Protein AF-A0A8I6YHT0-F1 (afdb_monomer_lite)

Radius of gyration: 19.45 Å; chains: 1; bounding box: 55×30×48 Å

Foldseek 3Di:
DVVLLQAQDDPVVLVVVLVVVQCVVQPDPPPDGDDDPDDSVQQCDCVVSVHVVNPRSNVVSLVSLLVVVVCLVPPDDDPVSVVCCVVFVNPHDPVPTDDDPPDDNRVVRSRVSVVVSVVVDDDDQDPCPPDDD

Organism: Hordeum vulgare subsp. vulgare (NCBI:txid112509)

pLDDT: mean 84.92, std 8.48, range [58.19, 93.25]

Secondary structure (DSSP, 8-state):
-HHHHHSPPPHHHHHHHHHHHHHHHHB-TT--B----S-HHHHTS-GGGTS--PPPHHHHHHHHHHHHHHHHHH--S-HHHHHHIIIIITTS-GGG----TTS-HHHHHHHHHHHHHHHH------SSTT---

Structure (mmCIF, N/CA/C/O backbone):
data_AF-A0A8I6YHT0-F1
#
_entry.id   AF-A0A8I6YHT0-F1
#
loop_
_atom_site.group_PDB
_atom_site.id
_atom_site.type_symbol
_atom_site.label_atom_id
_atom_site.label_alt_id
_atom_site.label_comp_id
_atom_site.label_asym_id
_atom_site.label_entity_id
_atom_site.label_seq_id
_atom_site.pdbx_PDB_ins_code
_atom_site.Cartn_x
_atom_site.Cartn_y
_atom_site.Cartn_z
_atom_site.occupancy
_atom_site.B_iso_or_equiv
_atom_site.auth_seq_id
_atom_site.auth_comp_id
_atom_site.auth_asym_id
_atom_site.auth_atom_id
_atom_site.pdbx_PDB_model_num
ATOM 1 N N . MET A 1 1 ? 13.541 -5.223 -0.005 1.00 60.06 1 MET A N 1
ATOM 2 C CA . MET A 1 1 ? 12.068 -5.358 -0.137 1.00 60.06 1 MET A CA 1
ATOM 3 C C . MET A 1 1 ? 11.294 -4.874 1.087 1.00 60.06 1 MET A C 1
ATOM 5 O O . MET A 1 1 ? 10.211 -4.348 0.895 1.00 60.06 1 MET A O 1
ATOM 9 N N . PHE A 1 2 ? 11.822 -4.983 2.311 1.00 72.38 2 PHE A N 1
ATOM 10 C CA . PHE A 1 2 ? 11.104 -4.621 3.545 1.00 72.38 2 PHE A CA 1
ATOM 11 C C . PHE A 1 2 ? 10.526 -3.195 3.587 1.00 72.38 2 PHE A C 1
ATOM 13 O O . PHE A 1 2 ? 9.380 -3.008 3.974 1.00 72.38 2 PHE A O 1
ATOM 20 N N . LEU A 1 3 ? 11.258 -2.179 3.121 1.00 83.19 3 LEU A N 1
ATOM 21 C CA . LEU A 1 3 ? 10.744 -0.799 3.124 1.00 83.19 3 LEU A CA 1
ATOM 22 C C . LEU A 1 3 ? 9.508 -0.620 2.227 1.00 83.19 3 LEU A C 1
ATOM 24 O O . LEU A 1 3 ? 8.604 0.138 2.566 1.00 83.19 3 LEU A O 1
ATOM 28 N N . LEU A 1 4 ? 9.435 -1.377 1.128 1.00 84.50 4 LEU A N 1
ATOM 29 C CA . LEU A 1 4 ? 8.313 -1.362 0.189 1.00 84.50 4 LEU A CA 1
ATOM 30 C C . LEU A 1 4 ? 7.020 -1.896 0.809 1.00 84.50 4 LEU A C 1
ATOM 32 O O . LEU A 1 4 ? 5.939 -1.565 0.340 1.00 84.50 4 LEU A O 1
ATOM 36 N N . SER A 1 5 ? 7.112 -2.759 1.822 1.00 84.44 5 SER A N 1
ATOM 37 C CA . SER A 1 5 ? 5.920 -3.295 2.479 1.00 84.44 5 SER A CA 1
ATOM 38 C C . SER A 1 5 ? 5.388 -2.405 3.592 1.00 84.44 5 SER A C 1
ATOM 40 O O . SER A 1 5 ? 4.245 -2.588 3.986 1.00 84.44 5 SER A O 1
ATOM 42 N N . PHE A 1 6 ? 6.194 -1.479 4.116 1.00 86.06 6 PHE A N 1
ATOM 43 C CA . PHE A 1 6 ? 5.796 -0.602 5.221 1.00 86.06 6 PHE A CA 1
ATOM 44 C C . PHE A 1 6 ? 5.465 0.819 4.763 1.00 86.06 6 PHE A C 1
ATOM 46 O O . PHE A 1 6 ? 4.586 1.460 5.329 1.00 86.06 6 PHE A O 1
ATOM 53 N N . PHE A 1 7 ? 6.139 1.330 3.738 1.00 88.44 7 PHE A N 1
ATOM 54 C CA . PHE A 1 7 ? 5.950 2.709 3.310 1.00 88.44 7 PHE A CA 1
ATOM 55 C C . PHE A 1 7 ? 5.386 2.774 1.900 1.00 88.44 7 PHE A C 1
ATOM 57 O O . PHE A 1 7 ? 5.807 2.043 1.003 1.00 88.44 7 PHE A O 1
ATOM 64 N N . GLU A 1 8 ? 4.442 3.687 1.701 1.00 88.94 8 GLU A N 1
ATOM 65 C CA . GLU A 1 8 ? 4.041 4.104 0.364 1.00 88.94 8 GLU A CA 1
ATOM 66 C C . GLU A 1 8 ? 5.221 4.830 -0.292 1.00 88.94 8 GLU A C 1
ATOM 68 O O . GLU A 1 8 ? 5.774 5.771 0.285 1.00 88.94 8 GLU A O 1
ATOM 73 N N . ILE A 1 9 ? 5.637 4.390 -1.483 1.00 89.69 9 ILE A N 1
ATOM 74 C CA . ILE A 1 9 ? 6.776 5.026 -2.151 1.00 89.69 9 ILE A CA 1
ATOM 75 C C . ILE A 1 9 ? 6.337 6.366 -2.755 1.00 89.69 9 ILE A C 1
ATOM 77 O O . ILE A 1 9 ? 5.439 6.384 -3.601 1.00 89.69 9 ILE A O 1
ATOM 81 N N . PRO A 1 10 ? 7.035 7.478 -2.461 1.00 89.94 10 PRO A N 1
ATOM 82 C CA . PRO A 1 10 ? 6.820 8.727 -3.176 1.00 89.94 10 PRO A CA 1
ATOM 83 C 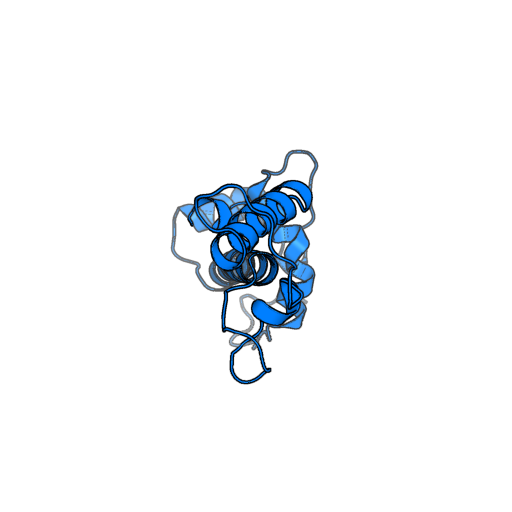C . PRO A 1 10 ? 7.079 8.562 -4.678 1.00 89.94 10 PRO A C 1
ATOM 85 O O . PRO A 1 10 ? 8.079 7.970 -5.092 1.00 89.94 10 PRO A O 1
ATOM 88 N N . VAL A 1 11 ? 6.231 9.161 -5.515 1.00 89.12 11 VAL A N 1
ATOM 89 C CA . VAL A 1 11 ? 6.308 9.030 -6.983 1.00 89.12 11 VAL A CA 1
ATOM 90 C C . VAL A 1 11 ? 7.702 9.371 -7.530 1.00 89.12 11 VAL A C 1
ATOM 92 O O . VAL A 1 11 ? 8.186 8.697 -8.438 1.00 89.12 11 VAL A O 1
ATOM 95 N N . GLY A 1 12 ? 8.382 10.372 -6.961 1.00 91.94 12 GLY A N 1
ATOM 96 C CA . GLY A 1 12 ? 9.746 10.742 -7.357 1.00 91.94 12 GLY A CA 1
ATOM 97 C C . GLY A 1 12 ? 10.775 9.634 -7.106 1.00 91.94 12 GLY A C 1
ATOM 98 O O . GLY A 1 12 ? 11.566 9.312 -7.993 1.00 91.94 12 GLY A O 1
ATOM 99 N N . VAL A 1 13 ? 10.725 8.993 -5.935 1.00 91.44 13 VAL A N 1
ATOM 100 C CA . VAL A 1 13 ? 11.613 7.871 -5.584 1.00 91.44 13 VAL A CA 1
ATOM 101 C C . VAL A 1 13 ? 11.327 6.674 -6.484 1.00 91.44 13 VAL A C 1
ATOM 103 O O . VAL A 1 13 ? 12.257 6.072 -7.018 1.00 91.44 13 VAL A O 1
ATOM 106 N N . ARG A 1 14 ? 10.045 6.376 -6.730 1.00 90.81 14 ARG A N 1
ATOM 107 C CA . ARG A 1 14 ? 9.639 5.314 -7.654 1.00 90.81 14 ARG A CA 1
ATOM 108 C C . ARG A 1 14 ? 10.186 5.551 -9.061 1.00 90.81 14 ARG A C 1
ATOM 110 O O . ARG A 1 14 ? 10.832 4.667 -9.610 1.00 90.81 14 ARG A O 1
ATOM 117 N N . LYS A 1 15 ? 10.000 6.754 -9.618 1.00 91.19 15 LYS A N 1
ATOM 118 C CA . LYS A 1 15 ? 10.530 7.120 -10.944 1.00 91.19 15 LYS A CA 1
ATOM 119 C C . LYS A 1 15 ? 12.052 6.991 -11.008 1.00 91.19 15 LYS A C 1
ATOM 121 O O . LYS A 1 15 ? 12.581 6.540 -12.019 1.00 91.19 15 LYS A O 1
ATOM 126 N N . ARG A 1 16 ? 12.760 7.349 -9.933 1.00 91.81 16 ARG A N 1
ATOM 127 C CA . ARG A 1 16 ? 14.218 7.208 -9.846 1.00 91.81 16 ARG A CA 1
ATOM 128 C C . ARG A 1 16 ? 14.656 5.739 -9.785 1.00 91.81 16 ARG A C 1
ATOM 130 O O . ARG A 1 16 ? 15.623 5.372 -10.441 1.00 91.81 16 ARG A O 1
ATOM 137 N N . LEU A 1 17 ? 13.928 4.886 -9.067 1.00 90.31 17 LEU A N 1
ATOM 138 C CA . LEU A 1 17 ? 14.167 3.439 -9.070 1.00 90.31 17 LEU A CA 1
ATOM 139 C C . LEU A 1 17 ? 13.908 2.831 -10.451 1.00 90.31 17 LEU A C 1
ATOM 141 O O . LEU A 1 17 ? 14.762 2.120 -10.972 1.00 90.31 17 LEU A O 1
ATOM 145 N N . ASP A 1 18 ? 12.774 3.155 -11.072 1.00 90.25 18 ASP A N 1
ATOM 146 C CA . ASP A 1 18 ? 12.444 2.703 -12.426 1.00 90.25 18 ASP A CA 1
ATOM 147 C C . ASP A 1 18 ? 13.463 3.201 -13.457 1.00 90.25 18 ASP A C 1
ATOM 149 O O . ASP A 1 18 ? 13.805 2.481 -14.391 1.00 90.25 18 ASP A O 1
ATOM 153 N N . TYR A 1 19 ? 14.033 4.390 -13.259 1.00 88.06 19 TYR A N 1
ATOM 154 C CA . TYR A 1 19 ? 15.127 4.891 -14.081 1.00 88.06 19 TYR A CA 1
ATOM 155 C C . TYR A 1 19 ? 16.358 3.979 -14.029 1.00 88.06 19 TYR A C 1
ATOM 157 O O . TYR A 1 19 ? 16.820 3.542 -15.084 1.00 88.06 19 TYR A O 1
ATOM 165 N N . TYR A 1 20 ? 16.859 3.643 -12.835 1.00 88.25 20 TYR A N 1
ATOM 166 C CA . TYR A 1 20 ? 18.008 2.741 -12.699 1.00 88.25 20 TYR A CA 1
ATOM 167 C C . TYR A 1 20 ? 17.692 1.325 -13.196 1.00 88.25 20 TYR A C 1
ATOM 169 O O . TYR A 1 20 ? 18.497 0.741 -13.917 1.00 88.25 20 TYR A O 1
ATOM 177 N N . ARG A 1 21 ? 16.493 0.805 -12.905 1.00 88.44 21 ARG A N 1
ATOM 178 C CA . ARG A 1 21 ? 16.047 -0.506 -13.401 1.00 88.44 21 ARG A CA 1
ATOM 179 C C . ARG A 1 21 ? 15.969 -0.537 -14.923 1.00 88.44 21 ARG A C 1
ATOM 181 O O . ARG A 1 21 ? 16.450 -1.479 -15.529 1.00 88.44 21 ARG A O 1
ATOM 188 N N . SER A 1 22 ? 15.432 0.508 -15.553 1.00 87.12 22 SER A N 1
ATOM 189 C CA . SER A 1 22 ? 15.356 0.591 -17.016 1.00 87.12 22 SER A CA 1
ATOM 190 C C . SER A 1 22 ? 16.727 0.697 -17.677 1.00 87.12 22 SER A C 1
ATOM 192 O O . SER A 1 22 ? 16.906 0.206 -18.786 1.00 87.12 22 SER A O 1
ATOM 194 N N . ARG A 1 23 ? 17.707 1.318 -17.011 1.00 85.38 23 ARG A N 1
ATOM 195 C CA . ARG A 1 23 ? 19.080 1.398 -17.518 1.00 85.38 23 ARG A CA 1
ATOM 196 C C . ARG A 1 23 ? 19.744 0.036 -17.581 1.00 85.38 23 ARG A C 1
ATOM 198 O O . ARG A 1 23 ? 20.394 -0.227 -18.575 1.00 85.38 23 ARG A O 1
ATOM 205 N N . PHE A 1 24 ? 19.508 -0.834 -16.605 1.00 83.44 24 PHE A N 1
ATOM 206 C CA . PHE A 1 24 ? 20.025 -2.202 -16.646 1.00 83.44 24 PHE A CA 1
ATOM 207 C C . PHE A 1 24 ? 19.658 -2.944 -17.948 1.00 83.44 24 PHE A C 1
ATOM 209 O O . PHE A 1 24 ? 20.468 -3.692 -18.472 1.00 83.44 24 PHE A O 1
ATOM 216 N N . PHE A 1 25 ? 18.469 -2.698 -18.512 1.00 80.00 25 PHE A N 1
ATOM 217 C CA . PHE A 1 25 ? 18.037 -3.345 -19.760 1.00 80.00 25 PHE A CA 1
ATOM 218 C C . PHE A 1 25 ? 18.563 -2.674 -21.032 1.00 80.00 25 PHE A C 1
ATOM 220 O O . PHE A 1 25 ? 18.654 -3.319 -22.072 1.00 80.00 25 PHE A O 1
ATOM 227 N N . TRP A 1 26 ? 18.855 -1.374 -20.980 1.00 79.06 26 TRP A N 1
ATOM 228 C CA . TRP A 1 26 ? 19.107 -0.565 -22.178 1.00 79.06 26 TRP A CA 1
ATOM 229 C C . TRP A 1 26 ? 20.500 0.070 -22.239 1.00 79.06 26 TRP A C 1
ATOM 231 O O . TRP A 1 26 ? 20.834 0.704 -23.240 1.00 79.06 26 TRP A O 1
ATOM 241 N N . GLN A 1 27 ? 21.303 -0.050 -21.186 1.00 74.06 27 GLN A N 1
ATOM 242 C CA . GLN A 1 27 ? 22.632 0.541 -21.077 1.00 74.06 27 GLN A CA 1
ATOM 243 C C . GLN A 1 27 ? 23.682 -0.572 -20.963 1.00 74.06 27 GLN A C 1
ATOM 245 O O . GLN A 1 27 ? 23.578 -1.417 -20.082 1.00 74.06 27 GLN A O 1
ATOM 250 N N . ASN A 1 28 ? 24.690 -0.540 -21.839 1.00 66.31 28 ASN A N 1
ATOM 251 C CA . ASN A 1 28 ? 25.906 -1.358 -21.726 1.00 66.31 28 ASN A CA 1
ATOM 252 C C . ASN A 1 28 ? 27.028 -0.556 -21.034 1.00 66.31 28 ASN A C 1
ATOM 254 O O . ASN A 1 28 ? 26.936 0.672 -20.938 1.00 66.31 28 ASN A O 1
ATOM 258 N N . ASP A 1 29 ? 28.091 -1.252 -20.613 1.00 66.62 29 ASP A N 1
ATOM 259 C CA . ASP A 1 29 ? 29.245 -0.721 -19.860 1.00 66.62 29 ASP A CA 1
ATOM 260 C C . ASP A 1 29 ? 29.918 0.522 -20.475 1.00 66.62 29 ASP A C 1
ATOM 262 O O . ASP A 1 29 ? 30.432 1.374 -19.758 1.00 66.62 29 ASP A O 1
ATOM 266 N N . GLU A 1 30 ? 29.868 0.709 -21.795 1.00 64.81 30 GLU A N 1
ATOM 267 C CA . GLU A 1 30 ? 30.633 1.763 -22.484 1.00 64.81 30 GLU A CA 1
ATOM 268 C C . GLU A 1 30 ? 30.011 3.177 -22.448 1.00 64.81 30 GLU A C 1
ATOM 270 O O . GLU A 1 30 ? 30.282 3.993 -23.328 1.00 64.81 30 GLU A O 1
ATOM 275 N N . ASN A 1 31 ? 29.131 3.502 -21.494 1.00 62.84 31 ASN A N 1
ATOM 276 C CA . ASN A 1 31 ? 28.447 4.811 -21.403 1.00 62.84 31 ASN A CA 1
ATOM 277 C C . ASN A 1 31 ? 27.637 5.245 -22.652 1.00 62.84 31 ASN A C 1
ATOM 279 O O . ASN A 1 31 ? 27.064 6.339 -22.679 1.00 62.84 31 ASN A O 1
ATOM 283 N N . LYS A 1 32 ? 27.512 4.390 -23.673 1.00 66.44 32 LYS A N 1
ATOM 284 C CA . LYS A 1 32 ? 26.727 4.656 -24.883 1.00 66.44 32 LYS A CA 1
ATOM 285 C C . LYS A 1 32 ? 25.238 4.495 -24.573 1.00 66.44 32 LYS A C 1
ATOM 287 O O . LYS A 1 32 ? 24.751 3.399 -24.297 1.00 66.44 32 LYS A O 1
ATOM 292 N N . LYS A 1 33 ? 24.491 5.602 -24.626 1.00 62.03 33 LYS A N 1
ATOM 293 C CA . LYS A 1 33 ? 23.025 5.589 -24.518 1.00 62.03 33 LYS A CA 1
ATOM 294 C C . LYS A 1 33 ? 22.439 4.962 -25.787 1.00 62.03 33 LYS A C 1
ATOM 296 O O . LYS A 1 33 ? 22.509 5.574 -26.847 1.00 62.03 33 LYS A O 1
ATOM 301 N N . LYS A 1 34 ? 21.834 3.775 -25.686 1.00 67.25 34 LYS A N 1
ATOM 302 C CA . LYS A 1 34 ? 20.992 3.228 -26.761 1.00 67.25 34 LYS A CA 1
ATOM 303 C C . LYS A 1 34 ? 19.575 3.798 -26.690 1.00 67.25 34 LYS A C 1
ATOM 305 O O . LYS A 1 34 ? 19.094 4.194 -25.624 1.00 67.25 34 LYS A O 1
ATOM 310 N N . TYR A 1 35 ? 18.906 3.821 -27.842 1.00 72.69 35 TYR A N 1
ATOM 311 C CA . TYR A 1 35 ? 17.489 4.155 -27.932 1.00 72.69 35 TYR A CA 1
ATOM 312 C C . TYR A 1 35 ? 16.657 3.159 -27.121 1.00 72.69 35 TYR A C 1
ATOM 314 O O . TYR A 1 35 ? 16.861 1.947 -27.191 1.00 72.69 35 TYR A O 1
ATOM 322 N N . ARG A 1 36 ? 15.698 3.675 -26.348 1.00 75.88 36 ARG A N 1
ATOM 323 C CA . ARG A 1 36 ? 14.714 2.843 -25.650 1.00 75.88 36 ARG A CA 1
ATOM 324 C C . ARG A 1 36 ? 13.684 2.372 -26.669 1.00 75.88 36 ARG A C 1
ATOM 326 O O . ARG A 1 36 ? 12.827 3.153 -27.066 1.00 75.88 36 ARG A O 1
ATOM 333 N N . LEU A 1 37 ? 13.776 1.108 -27.070 1.00 80.38 37 LEU A N 1
ATOM 334 C CA . LEU A 1 37 ? 12.892 0.519 -28.081 1.00 80.38 37 LEU A CA 1
ATOM 335 C C . LEU A 1 37 ? 11.474 0.247 -27.557 1.00 80.38 37 LEU A C 1
ATOM 337 O O . LEU A 1 37 ? 10.541 0.124 -28.340 1.00 80.38 37 LEU A O 1
ATOM 341 N N . ALA A 1 38 ? 11.294 0.188 -26.235 1.00 83.69 38 ALA A N 1
ATOM 342 C CA . ALA A 1 38 ? 9.988 0.008 -25.612 1.00 83.69 38 ALA A CA 1
ATOM 343 C C . ALA A 1 38 ? 9.836 0.864 -24.350 1.00 83.69 38 ALA A C 1
ATOM 345 O O . ALA A 1 38 ? 10.797 1.148 -23.623 1.00 83.69 38 ALA A O 1
ATOM 346 N N . ARG A 1 39 ? 8.591 1.267 -24.068 1.00 87.00 39 ARG A N 1
ATOM 347 C CA . ARG A 1 39 ? 8.244 1.980 -22.833 1.00 87.00 39 ARG A CA 1
ATOM 348 C C . ARG A 1 39 ? 8.414 1.051 -21.633 1.00 87.00 39 ARG A C 1
ATOM 350 O O . ARG A 1 39 ? 7.963 -0.090 -21.657 1.00 87.00 39 ARG A O 1
ATOM 357 N N . TRP A 1 40 ? 8.997 1.574 -20.554 1.00 87.94 40 TRP A N 1
ATOM 358 C CA . TRP A 1 40 ? 9.220 0.809 -19.321 1.00 87.94 40 TRP A CA 1
ATOM 359 C C . TRP A 1 40 ? 7.925 0.225 -18.737 1.00 87.94 40 TRP A C 1
ATOM 361 O O . TRP A 1 40 ? 7.914 -0.920 -18.298 1.00 87.94 40 TRP A O 1
ATOM 371 N N . ASP A 1 41 ? 6.819 0.971 -18.807 1.00 86.44 41 ASP A N 1
ATOM 372 C CA . ASP A 1 41 ? 5.502 0.505 -18.351 1.00 86.44 41 ASP A CA 1
ATOM 373 C C . ASP A 1 41 ? 5.013 -0.734 -19.118 1.00 86.44 41 ASP A C 1
ATOM 375 O O . ASP A 1 41 ? 4.483 -1.662 -18.519 1.00 86.44 41 ASP A O 1
ATOM 379 N N . MET A 1 42 ? 5.260 -0.784 -20.431 1.00 87.75 42 MET A N 1
ATOM 380 C CA . MET A 1 42 ? 4.872 -1.913 -21.283 1.00 87.75 42 MET A CA 1
ATOM 381 C C . MET A 1 42 ? 5.682 -3.166 -20.942 1.00 87.75 42 MET A C 1
ATOM 383 O O . MET A 1 42 ? 5.139 -4.259 -20.846 1.00 87.75 42 MET A O 1
ATOM 387 N N . ILE A 1 43 ? 6.975 -2.987 -20.676 1.00 88.44 43 ILE A N 1
ATOM 388 C CA . ILE A 1 43 ? 7.877 -4.055 -20.239 1.00 88.44 43 ILE A CA 1
ATOM 389 C C . ILE A 1 43 ? 7.461 -4.644 -18.887 1.00 88.44 43 ILE A C 1
ATOM 391 O O . ILE A 1 43 ? 7.581 -5.852 -18.682 1.00 88.44 43 ILE A O 1
ATOM 395 N N . CYS A 1 44 ? 6.960 -3.806 -17.975 1.00 89.94 44 CYS A N 1
ATOM 396 C CA . CYS A 1 44 ? 6.519 -4.234 -16.647 1.00 89.94 44 CYS A CA 1
ATOM 397 C C . CYS A 1 44 ? 5.177 -4.990 -16.637 1.00 89.94 44 CYS A C 1
ATOM 399 O O . CYS A 1 44 ? 4.662 -5.320 -15.568 1.00 89.94 44 CYS A O 1
ATOM 401 N N . ARG A 1 45 ? 4.568 -5.240 -17.799 1.00 90.06 45 ARG A N 1
ATOM 402 C CA . ARG A 1 45 ? 3.342 -6.038 -17.888 1.00 90.06 45 ARG A CA 1
ATOM 403 C C . ARG A 1 45 ? 3.652 -7.536 -17.793 1.00 90.06 45 ARG A C 1
ATOM 405 O O . ARG A 1 45 ? 4.776 -7.948 -18.099 1.00 90.06 45 ARG A O 1
ATOM 412 N N . PRO A 1 46 ? 2.672 -8.365 -17.391 1.00 90.06 46 PRO A N 1
ATOM 413 C CA . PRO A 1 46 ? 2.780 -9.818 -17.484 1.00 90.06 46 PRO A CA 1
ATOM 414 C C . PRO A 1 46 ? 3.138 -10.270 -18.905 1.00 90.06 46 PRO A C 1
ATOM 416 O O . PRO A 1 46 ? 2.783 -9.601 -19.879 1.00 90.06 46 PRO A O 1
ATOM 419 N N . LYS A 1 47 ? 3.806 -11.423 -19.024 1.00 90.56 47 LYS A N 1
ATOM 420 C CA . LYS A 1 47 ? 4.172 -12.002 -20.329 1.00 90.56 47 LYS A CA 1
ATOM 421 C C . LYS A 1 47 ? 2.945 -12.262 -21.202 1.00 90.56 47 LYS A C 1
ATOM 423 O O . LYS A 1 47 ? 2.951 -11.919 -22.378 1.00 90.56 47 LYS A O 1
ATOM 428 N N . ASP A 1 48 ? 1.860 -12.716 -20.582 1.00 91.44 48 ASP A N 1
ATOM 429 C CA . ASP A 1 48 ? 0.576 -12.978 -21.244 1.00 91.44 48 ASP A CA 1
ATOM 430 C C . ASP A 1 48 ? -0.087 -11.704 -21.799 1.00 91.44 48 ASP A C 1
ATOM 432 O O . ASP A 1 48 ? -0.971 -11.770 -22.645 1.00 91.44 48 ASP A O 1
ATOM 436 N N . GLN A 1 49 ? 0.351 -10.526 -21.343 1.00 89.50 49 GLN A N 1
ATOM 437 C CA . GLN A 1 49 ? -0.114 -9.216 -21.811 1.00 89.50 49 GLN A CA 1
ATOM 438 C C . GLN A 1 49 ? 0.924 -8.509 -22.703 1.00 89.50 49 GLN A C 1
ATOM 440 O O . GLN A 1 49 ? 0.873 -7.286 -22.866 1.00 89.50 49 GLN A O 1
ATOM 445 N N . GLY A 1 50 ? 1.895 -9.252 -23.249 1.00 86.69 50 GLY A N 1
ATOM 446 C CA . GLY A 1 50 ? 2.926 -8.728 -24.151 1.00 86.69 50 GLY A CA 1
ATOM 447 C C . GLY A 1 50 ? 4.058 -7.958 -23.461 1.00 86.69 50 GLY A C 1
ATOM 448 O O . GLY A 1 50 ? 4.802 -7.238 -24.127 1.00 86.69 50 GLY A O 1
ATOM 449 N N . GLY A 1 51 ? 4.185 -8.070 -22.134 1.00 89.69 51 GLY A N 1
ATOM 450 C CA . GLY A 1 51 ? 5.328 -7.546 -21.385 1.00 89.69 51 GLY A CA 1
ATOM 451 C C . GLY A 1 51 ? 6.435 -8.583 -21.180 1.00 89.69 51 GLY A C 1
ATOM 452 O O . GLY A 1 51 ? 6.365 -9.712 -21.658 1.00 89.69 51 GLY A O 1
ATOM 453 N N . LEU A 1 52 ? 7.470 -8.215 -20.423 1.00 87.50 52 LEU A N 1
ATOM 454 C CA . LEU A 1 52 ? 8.564 -9.127 -20.053 1.00 87.50 52 LEU A CA 1
ATOM 455 C C . LEU A 1 52 ? 8.327 -9.817 -18.698 1.00 87.50 52 LEU A C 1
ATOM 457 O O . LEU A 1 52 ? 9.135 -10.647 -18.280 1.00 87.50 52 LEU A O 1
ATOM 461 N N . GLY A 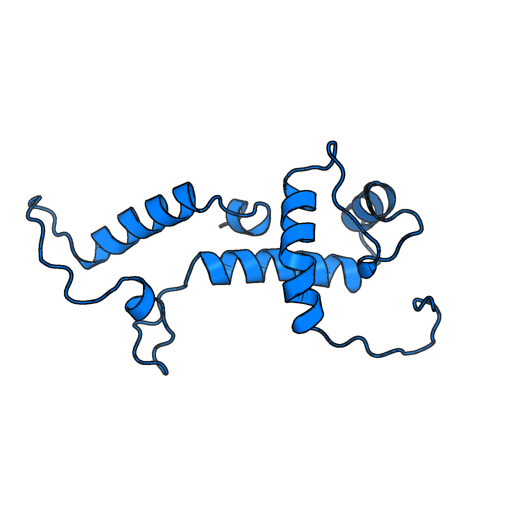1 53 ? 7.234 -9.490 -18.001 1.00 86.31 53 GLY A N 1
ATOM 462 C CA . GLY A 1 53 ? 6.951 -9.982 -16.651 1.00 86.31 53 GLY A CA 1
ATOM 463 C C . GLY A 1 53 ? 7.774 -9.291 -15.562 1.00 86.31 53 GLY A C 1
ATOM 464 O O . GLY A 1 53 ? 7.904 -9.823 -14.462 1.00 86.31 53 GLY A O 1
ATOM 465 N N . ILE A 1 54 ? 8.349 -8.116 -15.844 1.00 89.00 54 ILE A N 1
ATOM 466 C CA . ILE A 1 54 ? 9.061 -7.336 -14.827 1.00 89.00 54 ILE A CA 1
ATOM 467 C C . ILE A 1 54 ? 8.050 -6.756 -13.846 1.00 89.00 54 ILE A C 1
ATOM 469 O O . ILE A 1 54 ? 7.089 -6.107 -14.233 1.00 89.00 54 ILE A O 1
ATOM 473 N N . GLU A 1 55 ? 8.288 -6.925 -12.553 1.00 88.44 55 GLU A N 1
ATOM 474 C CA . GLU A 1 55 ? 7.326 -6.483 -11.552 1.00 88.44 55 GLU A CA 1
ATOM 475 C C . GLU A 1 55 ? 7.206 -4.949 -11.495 1.00 88.44 55 GLU A C 1
ATOM 477 O O . GLU A 1 55 ? 8.194 -4.224 -11.297 1.00 88.44 55 GLU A O 1
ATOM 482 N N . ASN A 1 56 ? 5.981 -4.446 -11.644 1.00 90.31 56 ASN A N 1
ATOM 483 C CA . ASN A 1 56 ? 5.677 -3.029 -11.493 1.00 90.31 56 ASN A CA 1
ATOM 484 C C . ASN A 1 56 ? 5.731 -2.640 -10.004 1.00 90.31 56 ASN A C 1
ATOM 486 O O . ASN A 1 56 ? 4.951 -3.141 -9.192 1.00 90.31 56 ASN A O 1
ATOM 490 N N . LEU A 1 57 ? 6.639 -1.727 -9.637 1.00 90.75 57 LEU A N 1
ATOM 491 C CA . LEU A 1 57 ? 6.851 -1.328 -8.238 1.00 90.75 57 LEU A CA 1
ATOM 492 C C . LEU A 1 57 ? 5.634 -0.653 -7.615 1.00 90.75 57 LEU A C 1
ATOM 494 O O . LEU A 1 57 ? 5.425 -0.790 -6.413 1.00 90.75 57 LEU A O 1
ATOM 498 N N . GLU A 1 58 ? 4.842 0.069 -8.407 1.00 90.62 58 GLU A N 1
ATOM 499 C CA . GLU A 1 58 ? 3.623 0.702 -7.910 1.00 90.62 58 GLU A CA 1
ATOM 500 C C . GLU A 1 58 ? 2.594 -0.354 -7.511 1.00 90.62 58 GLU A C 1
ATOM 502 O O . GLU A 1 58 ? 2.067 -0.326 -6.399 1.00 90.62 58 GLU A O 1
ATOM 507 N N . VAL A 1 59 ? 2.362 -1.323 -8.398 1.00 90.69 59 VAL A N 1
ATOM 508 C CA . VAL A 1 59 ? 1.439 -2.437 -8.152 1.00 90.69 59 VAL A CA 1
ATOM 509 C C . VAL A 1 59 ? 1.931 -3.276 -6.974 1.00 90.69 59 VAL A C 1
ATOM 511 O O . VAL A 1 59 ? 1.159 -3.573 -6.064 1.00 90.69 59 VAL A O 1
ATOM 514 N N . LYS A 1 60 ? 3.234 -3.578 -6.926 1.00 91.19 60 LYS A N 1
ATOM 515 C CA . LYS A 1 60 ? 3.854 -4.317 -5.821 1.00 91.19 60 LYS A CA 1
ATOM 516 C C . LYS A 1 60 ? 3.680 -3.608 -4.478 1.00 91.19 60 LYS A C 1
ATOM 518 O O . LYS A 1 60 ? 3.307 -4.246 -3.498 1.00 91.19 60 LYS A O 1
ATOM 523 N N . ASN A 1 61 ? 3.928 -2.299 -4.414 1.00 93.12 61 ASN A N 1
ATOM 524 C CA . ASN A 1 61 ? 3.770 -1.515 -3.188 1.00 93.12 61 ASN A CA 1
ATOM 525 C C . ASN A 1 61 ? 2.314 -1.509 -2.710 1.00 93.12 61 ASN A C 1
ATOM 527 O O . ASN A 1 61 ? 2.057 -1.802 -1.542 1.00 93.12 61 ASN A O 1
ATOM 531 N N . LYS A 1 62 ? 1.361 -1.274 -3.624 1.00 91.81 62 LYS A N 1
ATOM 532 C CA . LYS A 1 62 ? -0.074 -1.328 -3.311 1.00 91.81 62 LYS A CA 1
ATOM 533 C C . LYS A 1 62 ? -0.500 -2.703 -2.806 1.00 91.81 62 LYS A C 1
ATOM 535 O O . LYS A 1 62 ? -1.224 -2.784 -1.817 1.00 91.81 62 LYS A O 1
ATOM 540 N N . CYS A 1 63 ? -0.014 -3.774 -3.430 1.00 91.81 63 CYS A N 1
ATOM 541 C CA . CYS A 1 63 ? -0.294 -5.148 -3.019 1.00 91.81 63 CYS A CA 1
ATOM 542 C C . CYS A 1 63 ? 0.260 -5.453 -1.617 1.00 91.81 63 CYS A C 1
ATOM 544 O O . CYS A 1 63 ? -0.460 -5.957 -0.757 1.00 91.81 63 CYS A O 1
ATOM 546 N N . LEU A 1 64 ? 1.510 -5.074 -1.334 1.00 93.00 64 LEU A N 1
ATOM 547 C CA . LEU A 1 64 ? 2.125 -5.302 -0.022 1.00 93.00 64 LEU A CA 1
ATOM 548 C C . LEU A 1 64 ? 1.442 -4.509 1.102 1.00 93.00 64 LEU A C 1
ATOM 550 O O . LEU A 1 64 ? 1.282 -5.028 2.204 1.00 93.00 64 LEU A O 1
ATOM 554 N N . LEU A 1 65 ? 1.010 -3.278 0.835 1.00 93.25 65 LEU A N 1
ATOM 555 C CA . LEU A 1 65 ? 0.251 -2.479 1.802 1.00 93.25 65 LEU A CA 1
ATOM 556 C C . LEU A 1 65 ? -1.180 -3.016 1.977 1.00 93.25 65 LEU A C 1
ATOM 558 O O . LEU A 1 65 ? -1.687 -3.077 3.095 1.00 93.25 65 LEU A O 1
ATOM 562 N N . SER A 1 66 ? -1.798 -3.515 0.906 1.00 92.75 66 SER A N 1
ATOM 563 C CA . SER A 1 66 ? -3.090 -4.216 0.970 1.00 92.75 66 SER A CA 1
ATOM 564 C C . SER A 1 66 ? -3.007 -5.502 1.793 1.00 92.75 66 SER A C 1
ATOM 566 O O . SER A 1 66 ? -3.908 -5.789 2.577 1.00 92.75 66 SER A O 1
ATOM 568 N N . LYS A 1 67 ? -1.890 -6.238 1.707 1.00 91.94 67 LYS A N 1
ATOM 569 C CA . LYS A 1 67 ? -1.623 -7.394 2.573 1.00 91.94 67 LYS A CA 1
ATOM 570 C C . LYS A 1 67 ? -1.677 -7.002 4.051 1.00 91.94 67 LYS A C 1
ATOM 572 O O . LYS A 1 67 ? -2.250 -7.738 4.842 1.00 91.94 67 LYS A O 1
ATOM 577 N N . TRP A 1 68 ? -1.138 -5.847 4.439 1.00 92.00 68 TRP A N 1
ATOM 578 C CA . TRP A 1 68 ? -1.245 -5.374 5.824 1.00 92.00 68 TRP A CA 1
ATOM 579 C C . TRP A 1 68 ? -2.683 -5.060 6.238 1.00 92.00 68 TRP A C 1
ATOM 581 O O . TRP A 1 68 ? -3.080 -5.456 7.330 1.00 92.00 68 TRP A O 1
ATOM 591 N N . LEU A 1 69 ? -3.478 -4.415 5.378 1.00 91.19 69 LEU A N 1
ATOM 592 C CA . LEU A 1 69 ? -4.906 -4.179 5.644 1.00 91.19 69 LEU A CA 1
ATOM 593 C C . LEU A 1 69 ? -5.677 -5.495 5.821 1.00 91.19 69 LEU A C 1
ATOM 595 O O . LEU A 1 69 ? -6.490 -5.618 6.740 1.00 91.19 69 LEU A O 1
ATOM 599 N N . TYR A 1 70 ? -5.378 -6.495 4.989 1.00 90.75 70 TYR A N 1
ATOM 600 C CA . TYR A 1 70 ? -5.946 -7.836 5.106 1.00 90.75 70 TYR A CA 1
ATOM 601 C C . TYR A 1 70 ? -5.586 -8.495 6.440 1.00 90.75 70 TYR A C 1
ATOM 603 O O . TYR A 1 70 ? -6.470 -8.979 7.146 1.00 90.75 70 TYR A O 1
ATOM 611 N N . ARG A 1 71 ? -4.305 -8.451 6.828 1.00 89.94 71 ARG A N 1
ATOM 612 C CA . ARG A 1 71 ? -3.846 -8.983 8.118 1.00 89.94 71 ARG A CA 1
ATOM 613 C C . ARG A 1 71 ? -4.520 -8.278 9.292 1.00 89.94 71 ARG A C 1
ATOM 615 O O . ARG A 1 71 ? -4.980 -8.950 10.197 1.00 89.94 71 ARG A O 1
ATOM 622 N N . ILE A 1 72 ? -4.662 -6.951 9.248 1.00 89.00 72 ILE A N 1
ATOM 623 C CA . ILE A 1 72 ? -5.364 -6.176 10.291 1.00 89.00 72 ILE A CA 1
ATOM 624 C C . ILE A 1 72 ? -6.837 -6.602 10.433 1.00 89.00 72 ILE A C 1
ATOM 626 O O . ILE A 1 72 ? -7.387 -6.580 11.540 1.00 89.00 72 ILE A O 1
ATOM 630 N N . SER A 1 73 ? -7.465 -6.973 9.316 1.00 85.12 73 SER A N 1
ATOM 631 C CA . SER A 1 73 ? -8.875 -7.370 9.264 1.00 85.12 73 SER A CA 1
ATOM 632 C C . SER A 1 73 ? -9.103 -8.819 9.699 1.00 85.12 73 SER A C 1
ATOM 634 O O . SER A 1 73 ? -10.130 -9.104 10.304 1.00 85.12 73 SER A O 1
ATOM 636 N N . THR A 1 74 ? -8.159 -9.714 9.401 1.00 85.69 74 THR A N 1
ATOM 637 C CA . THR A 1 74 ? -8.324 -11.168 9.578 1.00 85.69 74 THR A CA 1
ATOM 638 C C . THR A 1 74 ? -7.652 -11.680 10.847 1.00 85.69 74 THR A C 1
ATOM 640 O O . THR A 1 74 ? -8.220 -12.496 11.561 1.00 85.69 74 THR A O 1
ATOM 643 N N . GLU A 1 75 ? -6.440 -11.206 11.143 1.00 84.75 75 GLU A N 1
ATOM 644 C CA . GLU A 1 75 ? -5.708 -11.625 12.336 1.00 84.75 75 GLU A CA 1
ATOM 645 C C . GLU A 1 75 ? -6.283 -10.887 13.558 1.00 84.75 75 GLU A C 1
ATOM 647 O O . GLU A 1 75 ? -6.527 -9.678 13.546 1.00 84.75 75 GLU A O 1
ATOM 652 N N . THR A 1 76 ? -6.538 -11.621 14.633 1.00 76.62 76 THR A N 1
ATOM 653 C CA . THR A 1 76 ? -6.992 -11.081 15.927 1.00 76.62 76 THR A CA 1
ATOM 654 C C . THR A 1 76 ? -5.974 -11.361 17.028 1.00 76.62 76 THR A C 1
ATOM 656 O O . THR A 1 76 ? -5.853 -10.582 17.974 1.00 76.62 76 THR A O 1
ATOM 659 N N . GLU A 1 77 ? -5.192 -12.424 16.863 1.00 76.88 77 GLU A N 1
ATOM 660 C CA . GLU A 1 77 ? -4.238 -12.927 17.839 1.00 76.88 77 GLU A CA 1
ATOM 661 C C . GLU A 1 77 ? -2.820 -12.473 17.470 1.00 76.88 77 GLU A C 1
ATOM 663 O O . GLU A 1 77 ? -2.153 -13.022 16.596 1.00 76.88 77 GLU A O 1
ATOM 668 N N . GLY A 1 78 ? -2.364 -11.396 18.112 1.00 85.75 78 GLY A N 1
ATOM 669 C CA . GLY A 1 78 ? -1.003 -10.891 17.954 1.00 85.75 78 GLY A CA 1
ATOM 670 C C . GLY A 1 78 ? -0.766 -9.580 18.700 1.00 85.75 78 GLY A C 1
ATOM 671 O O . GLY A 1 78 ? -1.540 -8.631 18.594 1.00 85.75 78 GLY A O 1
ATOM 672 N N . MET A 1 79 ? 0.349 -9.471 19.421 1.00 89.62 79 MET A N 1
ATOM 673 C CA . MET A 1 79 ? 0.654 -8.257 20.194 1.00 89.62 79 MET A CA 1
ATOM 674 C C . MET A 1 79 ? 0.726 -7.005 19.303 1.00 89.62 79 MET A C 1
ATOM 676 O O . MET A 1 79 ? 0.202 -5.945 19.640 1.00 89.62 79 MET A O 1
ATOM 680 N N . TRP A 1 80 ? 1.303 -7.137 18.106 1.00 89.06 80 TRP A N 1
ATOM 681 C CA . TRP A 1 80 ? 1.387 -6.047 17.133 1.00 89.06 80 TRP A CA 1
ATOM 682 C C . TRP A 1 80 ? 0.001 -5.571 16.660 1.00 89.06 80 TRP A C 1
ATOM 684 O O . TRP A 1 80 ? -0.195 -4.368 16.470 1.00 89.06 80 TRP A O 1
ATOM 694 N N . ILE A 1 81 ? -0.973 -6.481 16.504 1.00 89.94 81 ILE A N 1
ATOM 695 C CA . ILE A 1 81 ? -2.318 -6.115 16.052 1.00 89.94 81 ILE A CA 1
ATOM 696 C C . ILE A 1 81 ? -3.102 -5.437 17.166 1.00 89.94 81 ILE A C 1
ATOM 698 O O . ILE A 1 81 ? -3.804 -4.467 16.900 1.00 89.94 81 ILE A O 1
ATOM 702 N N . GLN A 1 82 ? -2.919 -5.877 18.413 1.00 89.50 82 GLN A N 1
ATOM 703 C CA . GLN A 1 82 ? -3.487 -5.219 19.589 1.00 89.50 82 GLN A CA 1
ATOM 704 C C . GLN A 1 82 ? -2.955 -3.790 19.732 1.00 89.50 82 GLN A C 1
ATOM 706 O O . GLN A 1 82 ? -3.740 -2.863 19.913 1.00 89.50 82 GLN A O 1
ATOM 711 N N . ILE A 1 83 ? -1.646 -3.580 19.553 1.00 90.75 83 ILE A N 1
ATOM 712 C CA . ILE A 1 83 ? -1.039 -2.240 19.576 1.00 90.75 83 ILE A CA 1
ATOM 713 C C . ILE A 1 83 ? -1.647 -1.347 18.486 1.00 90.75 83 ILE A C 1
ATOM 715 O O . ILE A 1 83 ? -2.041 -0.212 18.762 1.00 90.75 83 ILE A O 1
ATOM 719 N N . LEU A 1 84 ? -1.754 -1.843 17.249 1.00 89.69 84 LEU A N 1
ATOM 720 C CA . LEU A 1 84 ? -2.337 -1.073 16.146 1.00 89.69 84 LEU A CA 1
ATOM 721 C C . LEU A 1 84 ? -3.826 -0.790 16.359 1.00 89.69 84 LEU A C 1
ATOM 723 O O . LEU A 1 84 ? -4.269 0.334 16.119 1.00 89.69 84 LEU A O 1
ATOM 727 N N . ARG A 1 85 ? -4.591 -1.780 16.829 1.00 88.00 85 ARG A N 1
ATOM 728 C CA . ARG A 1 85 ? -6.013 -1.626 17.142 1.00 88.00 85 ARG A CA 1
ATOM 729 C C . ARG A 1 85 ? -6.203 -0.588 18.235 1.00 88.00 85 ARG A C 1
ATOM 731 O O . ARG A 1 85 ? -6.929 0.368 18.004 1.00 88.00 85 ARG A O 1
ATOM 738 N N . ASN A 1 86 ? -5.486 -0.685 19.349 1.00 88.69 86 ASN A N 1
ATOM 739 C CA . ASN A 1 86 ? -5.609 0.263 20.457 1.00 88.69 86 ASN A CA 1
ATOM 740 C C . ASN A 1 86 ? -5.215 1.687 20.048 1.00 88.69 86 ASN A C 1
ATOM 742 O O . ASN A 1 86 ? -5.892 2.640 20.430 1.00 88.69 86 ASN A O 1
ATOM 746 N N . LYS A 1 87 ? -4.163 1.832 19.231 1.00 89.44 87 LYS A N 1
ATOM 747 C CA . LYS A 1 87 ? -3.662 3.139 18.791 1.00 89.44 87 LYS A CA 1
ATOM 748 C C . LYS A 1 87 ? -4.549 3.819 17.744 1.00 89.44 87 LYS A C 1
ATOM 750 O O . LYS A 1 87 ? -4.722 5.033 17.815 1.00 89.44 87 LYS A O 1
ATOM 755 N N . TYR A 1 88 ? -5.058 3.076 16.758 1.00 88.56 88 TYR A N 1
ATOM 756 C CA . TYR A 1 88 ? -5.699 3.673 15.577 1.00 88.56 88 TYR A CA 1
ATOM 757 C C . TYR A 1 88 ? -7.183 3.354 15.412 1.00 88.56 88 TYR A C 1
ATOM 759 O O . TYR A 1 88 ? -7.912 4.155 14.825 1.00 88.56 88 TYR A O 1
ATOM 767 N N . LEU A 1 89 ? -7.632 2.188 15.876 1.00 84.81 89 LEU A N 1
ATOM 768 C CA . LEU A 1 89 ? -9.003 1.726 15.670 1.00 84.81 89 LEU A CA 1
ATOM 769 C C . LEU A 1 89 ? -9.848 1.953 16.924 1.00 84.81 89 LEU A C 1
ATOM 771 O O . LEU A 1 89 ? -10.944 2.477 16.802 1.00 84.81 89 LE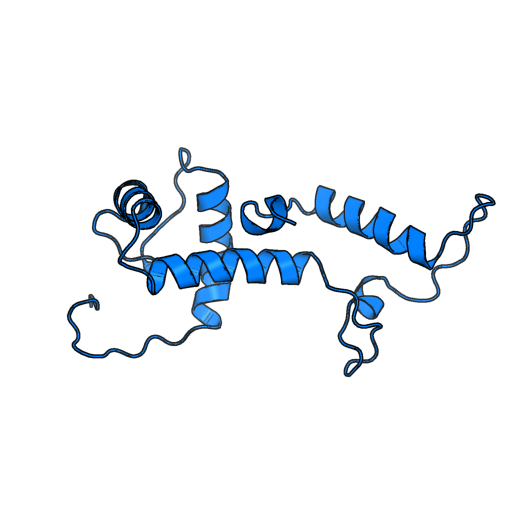U A O 1
ATOM 775 N N . THR A 1 90 ? -9.325 1.687 18.121 1.00 80.25 90 THR A N 1
ATOM 776 C CA . THR A 1 90 ? -10.015 1.762 19.418 1.00 80.25 90 THR A CA 1
ATOM 777 C C . THR A 1 90 ? -11.405 1.114 19.341 1.00 80.25 90 THR A C 1
ATOM 779 O O . THR A 1 90 ? -11.505 -0.103 19.432 1.00 80.25 90 THR A O 1
ATOM 782 N N . SER A 1 91 ? -12.467 1.894 19.114 1.00 76.31 91 SER A N 1
ATOM 783 C CA . SER A 1 91 ? -13.851 1.424 18.958 1.00 76.31 91 SER A CA 1
ATOM 784 C C . SER A 1 91 ? -14.378 1.460 17.516 1.00 76.31 91 SER A C 1
ATOM 786 O O . SER A 1 91 ? -15.515 1.073 17.270 1.00 76.31 91 SER A O 1
ATOM 788 N N . ARG A 1 92 ? -13.599 1.950 16.554 1.00 80.50 92 ARG A N 1
ATOM 789 C CA . ARG A 1 92 ? -13.965 2.127 15.143 1.00 80.50 92 ARG A CA 1
ATOM 790 C C . ARG A 1 92 ? -13.565 0.914 14.316 1.00 80.50 92 ARG A C 1
ATOM 792 O O . ARG A 1 92 ? -12.546 0.274 14.569 1.00 80.50 92 ARG A O 1
ATOM 799 N N . THR A 1 93 ? -14.330 0.643 13.264 1.00 82.50 93 THR A N 1
ATOM 800 C CA . THR A 1 93 ? -13.944 -0.360 12.265 1.00 82.50 93 THR A CA 1
ATOM 801 C C . THR A 1 93 ? -12.848 0.180 11.345 1.00 82.50 93 THR A C 1
ATOM 803 O O . THR A 1 93 ? -12.661 1.395 11.206 1.00 82.50 93 THR A O 1
ATOM 806 N N . LEU A 1 94 ? -12.144 -0.716 10.645 1.00 84.19 94 LEU A N 1
ATOM 807 C CA . LEU A 1 94 ? -11.159 -0.314 9.637 1.00 84.19 94 LEU A CA 1
ATOM 808 C C . LEU A 1 94 ? -11.784 0.595 8.568 1.00 84.19 94 LEU A C 1
ATOM 810 O O . LEU A 1 94 ? -11.123 1.521 8.105 1.00 84.19 94 LEU A O 1
ATOM 814 N N . ALA A 1 95 ? -13.064 0.398 8.232 1.00 83.38 95 ALA A N 1
ATOM 815 C CA . ALA A 1 95 ? -13.822 1.239 7.304 1.00 83.38 95 ALA A CA 1
ATOM 816 C C . ALA A 1 95 ? -14.042 2.673 7.826 1.00 83.38 95 ALA A C 1
ATOM 818 O O . ALA A 1 95 ? -13.978 3.621 7.047 1.00 83.38 95 ALA A O 1
ATOM 819 N N . GLN A 1 96 ? -14.175 2.863 9.139 1.00 84.88 96 GLN A N 1
ATOM 820 C CA . GLN A 1 96 ? -14.373 4.173 9.776 1.00 84.88 96 GLN A CA 1
ATOM 821 C C . GLN A 1 96 ? -13.063 4.899 10.133 1.00 84.88 96 GLN A C 1
ATOM 823 O O . GLN A 1 96 ? -13.081 6.063 10.539 1.00 84.88 96 GLN A O 1
ATOM 828 N N . ALA A 1 97 ? -11.913 4.233 10.006 1.00 86.50 97 ALA A N 1
ATOM 829 C CA . ALA A 1 97 ? -10.615 4.850 10.265 1.00 86.50 97 ALA A CA 1
ATOM 830 C C . ALA A 1 97 ? -10.310 5.996 9.280 1.00 86.50 97 ALA A C 1
ATOM 832 O O . ALA A 1 97 ? -10.423 5.825 8.063 1.00 86.50 97 ALA A O 1
ATOM 833 N N . THR A 1 98 ? -9.883 7.146 9.800 1.00 86.50 98 THR A N 1
ATOM 834 C CA . THR A 1 98 ? -9.458 8.314 9.014 1.00 86.50 98 THR A CA 1
ATOM 835 C C . THR A 1 98 ? -8.029 8.709 9.369 1.00 86.50 98 THR A C 1
ATOM 837 O O . THR A 1 98 ? -7.534 8.378 10.446 1.00 86.50 98 THR A O 1
ATOM 840 N N . ILE A 1 99 ? -7.360 9.407 8.449 1.00 89.81 99 ILE A N 1
ATOM 841 C CA . ILE A 1 99 ? -5.993 9.894 8.654 1.00 89.81 99 ILE A CA 1
ATOM 842 C C . ILE A 1 99 ? -6.010 11.077 9.621 1.00 89.81 99 ILE A C 1
ATOM 844 O O . ILE A 1 99 ? -6.735 12.047 9.406 1.00 89.81 99 ILE A O 1
ATOM 848 N N . ARG A 1 100 ? -5.153 11.029 10.641 1.00 89.25 100 ARG A N 1
ATOM 849 C CA . ARG A 1 100 ? -4.882 12.136 11.562 1.00 89.25 100 ARG A CA 1
ATOM 850 C C . ARG A 1 100 ? -3.489 12.730 11.314 1.00 89.25 100 ARG A C 1
ATOM 852 O O . ARG A 1 100 ? -2.576 12.022 10.876 1.00 89.25 100 ARG A O 1
ATOM 859 N N . PRO A 1 101 ? -3.268 14.020 11.632 1.00 87.19 101 PRO A N 1
ATOM 860 C CA . PRO A 1 101 ? -1.964 14.661 11.453 1.00 87.19 101 PRO A CA 1
ATOM 861 C C . PRO A 1 101 ? -0.822 13.955 12.195 1.00 87.19 101 PRO A C 1
ATOM 863 O O . PRO A 1 101 ? 0.251 13.782 11.619 1.00 87.19 101 PRO A O 1
ATOM 866 N N . ASN A 1 102 ? -1.073 13.468 13.415 1.00 89.19 102 ASN A N 1
ATOM 867 C CA . ASN A 1 102 ? -0.073 12.796 14.254 1.00 89.19 102 ASN A CA 1
ATOM 868 C C . ASN A 1 102 ? 0.064 11.282 13.978 1.00 89.19 102 ASN A C 1
ATOM 870 O O . ASN A 1 102 ? 0.748 10.566 14.710 1.00 89.19 102 ASN A O 1
ATOM 874 N N . ASP A 1 103 ? -0.597 10.766 12.936 1.00 91.44 103 ASP A N 1
ATOM 875 C CA . ASP A 1 103 ? -0.478 9.353 12.582 1.00 91.44 103 ASP A CA 1
ATOM 876 C C . ASP A 1 103 ? 0.890 9.036 11.981 1.00 91.44 103 ASP A C 1
ATOM 878 O O . ASP A 1 103 ? 1.496 9.842 11.259 1.00 91.44 103 ASP A O 1
ATOM 882 N N . SER A 1 104 ? 1.342 7.804 12.229 1.00 91.62 104 SER A N 1
ATOM 883 C CA . SER A 1 104 ? 2.585 7.307 11.648 1.00 91.62 104 SER A CA 1
ATOM 884 C C . SER A 1 104 ? 2.527 7.295 10.112 1.00 91.62 104 SER A C 1
ATOM 886 O O . SER A 1 104 ? 1.462 7.047 9.534 1.00 91.62 104 SER A O 1
ATOM 888 N N . PRO A 1 105 ? 3.668 7.482 9.423 1.00 90.06 105 PRO A N 1
ATOM 889 C CA . PRO A 1 105 ? 3.737 7.364 7.966 1.00 90.06 105 PRO A CA 1
ATOM 890 C C . PRO A 1 105 ? 3.237 6.010 7.441 1.00 90.06 105 PRO A C 1
ATOM 892 O O . PRO A 1 105 ? 2.607 5.959 6.388 1.00 90.06 105 PRO A O 1
ATOM 895 N N . PHE A 1 106 ? 3.457 4.933 8.205 1.00 91.00 106 PHE A N 1
ATOM 896 C CA . PHE A 1 106 ? 2.918 3.600 7.924 1.00 91.00 106 PHE A CA 1
ATOM 897 C C . PHE A 1 106 ? 1.385 3.6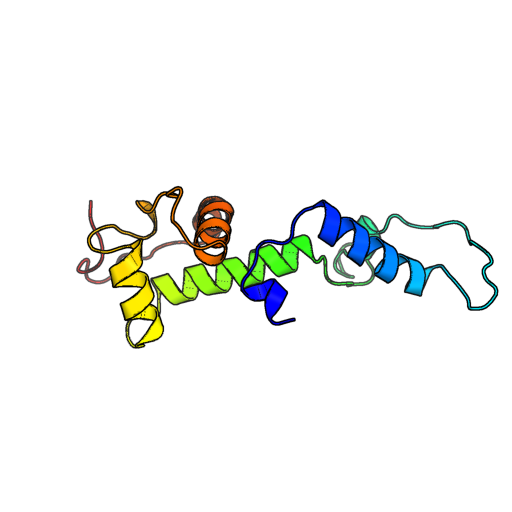18 7.847 1.00 91.00 106 PHE A C 1
ATOM 899 O O . PHE A 1 106 ? 0.806 3.243 6.829 1.00 91.00 106 PHE A O 1
ATOM 906 N N . TRP A 1 107 ? 0.721 4.124 8.893 1.00 92.19 107 TRP A N 1
ATOM 907 C CA . TRP A 1 107 ? -0.742 4.183 8.943 1.00 92.19 107 TRP A CA 1
ATOM 908 C C . TRP A 1 107 ? -1.323 5.090 7.856 1.00 92.19 107 TRP A C 1
ATOM 910 O O . TRP A 1 107 ? -2.299 4.732 7.200 1.00 92.19 107 TRP A O 1
ATOM 920 N N . LYS A 1 108 ? -0.676 6.233 7.598 1.00 92.44 108 LYS A N 1
ATOM 921 C CA . LYS A 1 108 ? -1.055 7.142 6.507 1.00 92.44 108 LYS A CA 1
ATOM 922 C C . LYS A 1 108 ? -1.014 6.444 5.144 1.00 92.44 108 LYS A C 1
ATOM 924 O O . LYS A 1 108 ? -1.952 6.599 4.366 1.00 92.44 108 LYS A O 1
ATOM 929 N N . GLY A 1 109 ? 0.025 5.648 4.878 1.00 91.81 109 GLY A N 1
ATOM 930 C CA . GLY A 1 109 ? 0.131 4.847 3.654 1.00 91.81 109 GLY A CA 1
ATOM 931 C C . GLY A 1 109 ? -0.982 3.801 3.533 1.00 91.81 109 GLY A C 1
ATOM 932 O O . GLY A 1 109 ? -1.609 3.687 2.481 1.00 91.81 109 GLY A O 1
ATOM 933 N N . LEU A 1 110 ? -1.298 3.093 4.624 1.00 92.75 110 LEU A N 1
ATOM 934 C CA . LEU A 1 110 ? -2.409 2.134 4.650 1.00 92.75 110 LEU A CA 1
ATOM 935 C C . LEU A 1 110 ? -3.758 2.799 4.357 1.00 92.75 110 LEU A C 1
ATOM 937 O O . LEU A 1 110 ? -4.524 2.308 3.531 1.00 92.75 110 LEU A O 1
ATOM 941 N N . MET A 1 111 ? -4.043 3.938 4.991 1.00 92.12 111 MET A N 1
ATOM 942 C CA . MET A 1 111 ? -5.306 4.655 4.803 1.00 92.12 111 MET A CA 1
ATOM 943 C C . MET A 1 111 ? -5.485 5.205 3.382 1.00 92.12 111 MET A C 1
ATOM 945 O O . MET A 1 111 ? -6.617 5.303 2.920 1.00 92.12 111 MET A O 1
ATOM 949 N N . ARG A 1 112 ? -4.401 5.526 2.665 1.00 91.31 112 ARG A N 1
ATOM 950 C CA . ARG A 1 112 ? -4.469 5.952 1.254 1.00 91.31 112 ARG A CA 1
ATOM 951 C C . ARG A 1 112 ? -4.843 4.817 0.304 1.00 91.31 112 ARG A C 1
ATOM 953 O O . ARG A 1 112 ? -5.514 5.055 -0.690 1.00 91.31 112 ARG A O 1
ATOM 960 N N . ILE A 1 113 ? -4.426 3.590 0.611 1.00 91.81 113 ILE A N 1
ATOM 961 C CA . ILE A 1 113 ? -4.707 2.399 -0.213 1.00 91.81 113 ILE A CA 1
ATOM 962 C C . ILE A 1 113 ? -6.014 1.723 0.196 1.00 91.81 113 ILE A C 1
ATOM 964 O O . ILE A 1 113 ? -6.590 0.954 -0.571 1.00 91.81 113 ILE A O 1
ATOM 968 N N . LYS A 1 114 ? -6.514 2.049 1.387 1.00 91.44 114 LYS A N 1
ATOM 969 C CA . LYS A 1 114 ? -7.748 1.530 1.961 1.00 91.44 114 LYS A CA 1
ATOM 970 C C . LYS A 1 114 ? -8.919 1.519 0.974 1.00 91.44 114 LYS A C 1
ATOM 972 O O . LYS A 1 114 ? -9.584 0.496 0.868 1.00 91.44 114 LYS A O 1
ATOM 977 N N . SER A 1 115 ? -9.160 2.604 0.236 1.00 89.56 115 SER A N 1
ATOM 978 C CA . SER A 1 115 ? -10.247 2.673 -0.756 1.00 89.56 115 SER A CA 1
ATOM 979 C C . SER A 1 115 ? -10.110 1.604 -1.842 1.00 89.56 115 SER A C 1
ATOM 981 O O . SER A 1 115 ? -11.053 0.862 -2.099 1.00 89.56 115 SER A O 1
ATOM 983 N N . ASN A 1 116 ? -8.921 1.479 -2.434 1.00 90.19 116 ASN A N 1
ATOM 984 C CA . ASN A 1 116 ? -8.618 0.468 -3.446 1.00 90.19 116 ASN A CA 1
ATOM 985 C C . ASN A 1 116 ? -8.728 -0.952 -2.877 1.00 90.19 116 ASN A C 1
ATOM 987 O O . ASN A 1 116 ? -9.201 -1.849 -3.563 1.00 90.19 116 ASN A O 1
ATOM 991 N N . PHE A 1 117 ? -8.319 -1.154 -1.624 1.00 91.31 117 PHE A N 1
ATOM 992 C CA . PHE A 1 117 ? -8.445 -2.441 -0.947 1.00 91.31 117 PHE A CA 1
ATOM 993 C C . PHE A 1 117 ? -9.912 -2.852 -0.766 1.00 91.31 117 PHE A C 1
ATOM 995 O O . PHE A 1 117 ? -10.278 -3.965 -1.127 1.00 91.31 117 PHE A O 1
ATOM 1002 N N . PHE A 1 118 ? -10.770 -1.949 -0.279 1.00 89.44 118 PHE A N 1
ATOM 1003 C CA . PHE A 1 118 ? -12.200 -2.233 -0.100 1.00 89.44 118 PHE A CA 1
ATOM 1004 C C . PHE A 1 118 ? -12.929 -2.525 -1.420 1.00 89.44 118 PHE A C 1
ATOM 1006 O O . PHE A 1 118 ? -13.903 -3.267 -1.412 1.00 89.44 118 PHE A O 1
ATOM 1013 N N . GLN A 1 119 ? -12.447 -2.008 -2.5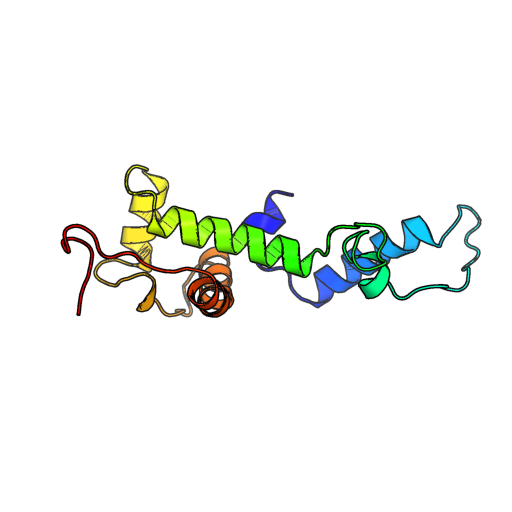54 1.00 89.62 119 GLN A N 1
ATOM 1014 C CA . GLN A 1 119 ? -12.983 -2.355 -3.879 1.00 89.62 119 GLN A CA 1
ATOM 1015 C C . GLN A 1 119 ? -12.634 -3.786 -4.322 1.00 89.62 119 GLN A C 1
ATOM 1017 O O . GLN A 1 119 ? -13.320 -4.342 -5.173 1.00 89.62 119 GLN A O 1
ATOM 1022 N N . MET A 1 120 ? -11.569 -4.377 -3.774 1.00 86.88 120 MET A N 1
ATOM 1023 C CA . MET A 1 120 ? -11.065 -5.701 -4.167 1.00 86.88 120 MET A CA 1
ATOM 1024 C C . MET A 1 120 ? -11.446 -6.811 -3.183 1.00 86.88 120 MET A C 1
ATOM 1026 O O . MET A 1 120 ? -11.148 -7.977 -3.433 1.00 86.88 120 MET A O 1
ATOM 1030 N N . VAL A 1 121 ? -12.076 -6.468 -2.057 1.00 87.25 121 VAL A N 1
ATOM 1031 C CA . VAL A 1 121 ? -12.397 -7.409 -0.982 1.00 87.25 121 VAL A CA 1
ATOM 1032 C C . VAL A 1 121 ? -13.900 -7.460 -0.756 1.00 87.25 121 VAL A C 1
ATOM 1034 O O . VAL A 1 121 ? -14.579 -6.437 -0.736 1.00 87.25 121 VAL A O 1
ATOM 1037 N N . LYS A 1 122 ? -14.413 -8.671 -0.532 1.00 84.06 122 LYS A N 1
ATOM 1038 C CA . LYS A 1 122 ? -15.789 -8.915 -0.108 1.00 84.06 122 LYS A CA 1
ATOM 1039 C C . LYS A 1 122 ? -15.791 -9.374 1.346 1.00 84.06 122 LYS A C 1
ATOM 1041 O O . LYS A 1 122 ? -15.057 -10.290 1.703 1.00 84.06 122 LYS A O 1
ATOM 1046 N N . PHE A 1 123 ? -16.639 -8.758 2.163 1.00 80.81 123 PHE A N 1
ATOM 1047 C CA . PHE A 1 123 ? -16.889 -9.207 3.530 1.00 80.81 123 PHE A CA 1
ATOM 1048 C C . PHE A 1 123 ? -18.064 -10.180 3.513 1.00 80.81 123 PHE A C 1
ATOM 1050 O O . PHE A 1 123 ? -19.134 -9.856 2.999 1.00 80.81 123 PHE A O 1
ATOM 1057 N N . VAL A 1 124 ? -17.848 -11.382 4.042 1.00 80.94 124 VAL A N 1
ATOM 1058 C CA . VAL A 1 124 ? -18.910 -12.362 4.272 1.00 80.94 124 VAL A CA 1
ATOM 1059 C C . VAL A 1 124 ? -19.278 -12.268 5.743 1.00 80.94 124 VAL A C 1
ATOM 1061 O O . VAL A 1 124 ? -18.433 -12.490 6.607 1.00 80.94 124 VAL A O 1
ATOM 1064 N N . VAL A 1 125 ? -20.519 -11.873 6.018 1.00 75.56 125 VAL A N 1
ATOM 1065 C CA . VAL A 1 125 ? -21.031 -11.785 7.386 1.00 75.56 125 VAL A CA 1
ATOM 1066 C C . VAL A 1 125 ? -21.344 -13.202 7.851 1.00 75.56 125 VAL A C 1
ATOM 1068 O O . VAL A 1 125 ? -22.168 -13.877 7.240 1.00 75.56 125 VAL A O 1
ATOM 1071 N N . GLY A 1 126 ? -20.623 -13.663 8.871 1.00 78.38 126 GLY A N 1
ATOM 1072 C CA . GLY A 1 126 ? -20.858 -14.952 9.514 1.00 78.38 126 GLY A CA 1
ATOM 1073 C C . GLY A 1 126 ? -21.870 -14.821 10.650 1.00 78.38 126 GLY A C 1
ATOM 1074 O O . GLY A 1 126 ? -23.034 -14.509 10.433 1.00 78.38 126 GLY A O 1
ATOM 1075 N N . ASP A 1 127 ? -21.389 -15.016 11.873 1.00 76.06 127 ASP A N 1
ATOM 1076 C CA . ASP A 1 127 ? -22.133 -14.973 13.139 1.00 76.06 127 ASP A CA 1
ATOM 1077 C C . ASP A 1 127 ? -22.603 -13.570 13.571 1.00 76.06 127 ASP A C 1
ATOM 1079 O O . ASP A 1 127 ? -23.347 -13.425 14.537 1.00 76.06 127 ASP A O 1
ATOM 1083 N N . GLY A 1 128 ? -22.177 -12.519 12.871 1.00 68.00 128 GLY A N 1
ATOM 1084 C CA . GLY A 1 128 ? -22.646 -11.154 13.096 1.00 68.00 128 GLY A CA 1
ATOM 1085 C C . GLY A 1 128 ? -21.931 -10.398 14.223 1.00 68.00 128 GLY A C 1
ATOM 1086 O O . GLY A 1 128 ? -22.079 -9.179 14.314 1.00 68.00 128 GLY A O 1
ATOM 1087 N N . THR A 1 129 ? -21.112 -11.071 15.035 1.00 67.19 129 THR 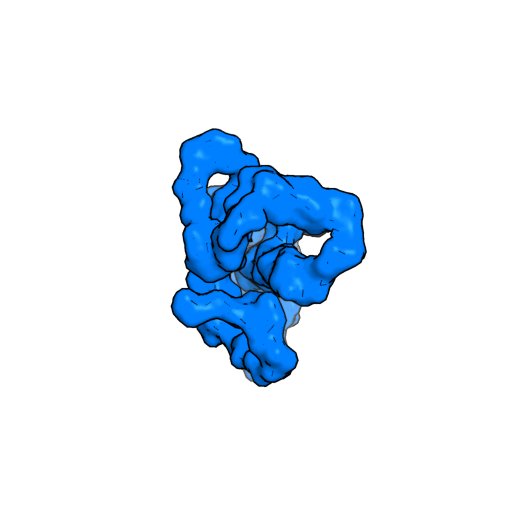A N 1
ATOM 1088 C CA . THR A 1 129 ? -20.495 -10.517 16.259 1.00 67.19 129 THR A CA 1
ATOM 1089 C C . THR A 1 129 ? -19.488 -9.393 15.988 1.00 67.19 129 THR A C 1
ATOM 1091 O O . THR A 1 129 ? -19.305 -8.498 16.813 1.00 67.19 129 THR A O 1
ATOM 1094 N N . LEU A 1 130 ? -18.862 -9.401 14.807 1.00 62.91 130 LEU A N 1
ATOM 1095 C CA . LEU A 1 130 ? -17.859 -8.419 14.373 1.00 62.91 130 LEU A CA 1
ATOM 1096 C C . LEU A 1 130 ? -18.400 -7.376 13.378 1.00 62.91 130 LEU A C 1
ATOM 1098 O O . LEU A 1 130 ? -17.650 -6.520 12.901 1.00 62.91 130 LEU A O 1
ATOM 1102 N N . THR A 1 131 ? -19.694 -7.423 13.065 1.00 62.78 131 THR A N 1
ATOM 1103 C CA . THR A 1 131 ? -20.368 -6.504 12.136 1.00 62.78 131 THR A CA 1
ATOM 1104 C C . THR A 1 131 ? -21.130 -5.430 12.899 1.00 62.78 131 THR A C 1
ATOM 1106 O O . THR A 1 131 ? -21.904 -5.726 13.803 1.00 62.78 131 THR A O 1
ATOM 1109 N N . ARG A 1 132 ? -20.929 -4.163 12.522 1.00 64.12 132 ARG A N 1
ATOM 1110 C CA . ARG A 1 132 ? -21.688 -3.019 13.047 1.00 64.12 132 ARG A CA 1
ATOM 1111 C C . ARG A 1 132 ? -22.448 -2.368 11.898 1.00 64.12 132 ARG A C 1
ATOM 1113 O O . ARG A 1 132 ? -21.824 -2.068 10.878 1.00 64.12 132 ARG A O 1
ATOM 1120 N N . PHE A 1 133 ? -23.757 -2.208 12.085 1.00 58.19 133 PHE A N 1
ATOM 1121 C CA . PHE A 1 133 ? -24.661 -1.484 11.189 1.00 58.19 133 PHE A CA 1
ATOM 1122 C C . PHE A 1 133 ? -24.565 0.026 11.422 1.00 58.19 133 PHE A C 1
ATOM 1124 O O . PHE A 1 133 ? -24.304 0.425 12.584 1.00 58.19 133 PHE A O 1
#

Sequence (133 aa):
MFLLSFFEIPVGVRKRLDYYRSRFFWQNDENKKKYRLARWDMICRPKDQGGLGIENLEVKNKCLLSKWLYRISTETEGMWIQILRNKYLTSRTLAQATIRPNDSPFWKGLMRIKSNFFQMVKFVVGDGTLTRF